Protein AF-A0A9E4MP55-F1 (afdb_monomer_lite)

Sequence (44 aa):
MQFTNCSSTVLINGLPACRQGDMIQETVSVNTIALGCPTVFIGG

Structure (mmCIF, N/CA/C/O backbone):
data_AF-A0A9E4MP55-F1
#
_entry.id   AF-A0A9E4MP55-F1
#
loop_
_atom_site.group_PDB
_atom_site.id
_atom_site.type_symbol
_atom_site.label_atom_id
_atom_site.label_alt_id
_atom_site.label_comp_id
_atom_site.label_asym_id
_atom_site.label_entity_id
_atom_site.label_seq_id
_atom_site.pdbx_PDB_ins_code
_atom_site.Cartn_x
_atom_site.Cartn_y
_atom_site.Cartn_z
_atom_site.occupancy
_atom_site.B_iso_or_equiv
_atom_site.auth_seq_id
_atom_site.auth_comp_id
_atom_site.auth_asym_id
_atom_site.auth_atom_id
_atom_site.pdbx_PDB_model_num
ATOM 1 N N . MET A 1 1 ? 16.532 2.641 -4.947 1.00 78.88 1 MET A N 1
ATOM 2 C CA . MET A 1 1 ? 15.168 2.109 -5.122 1.00 78.88 1 MET A CA 1
ATOM 3 C C . MET A 1 1 ? 14.399 2.437 -3.858 1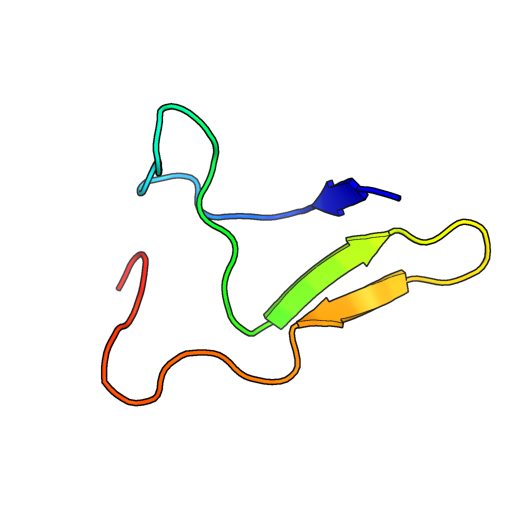.00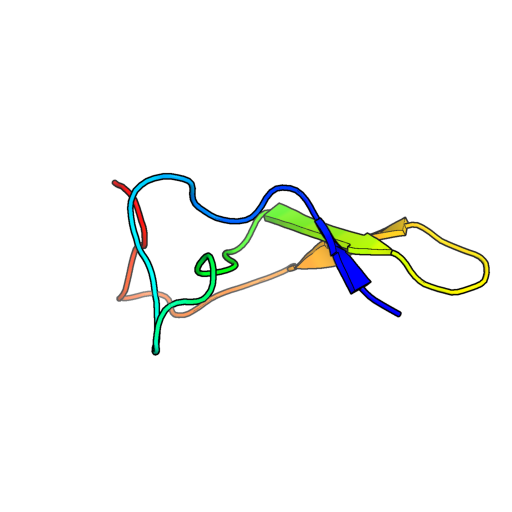 78.88 1 MET A C 1
ATOM 5 O O . MET A 1 1 ? 14.812 1.980 -2.799 1.00 78.88 1 MET A O 1
ATOM 9 N N . GLN A 1 2 ? 13.396 3.307 -3.934 1.00 88.38 2 GLN A N 1
ATOM 10 C CA . GLN A 1 2 ? 12.656 3.783 -2.758 1.00 88.38 2 GLN A CA 1
ATOM 11 C C . GLN A 1 2 ? 11.154 3.817 -3.044 1.00 88.38 2 GLN A C 1
ATOM 13 O O . GLN A 1 2 ? 10.753 4.066 -4.179 1.00 88.38 2 GLN A O 1
ATOM 18 N N . PHE A 1 3 ? 10.339 3.598 -2.014 1.00 90.69 3 PHE A N 1
ATOM 19 C CA . PHE A 1 3 ? 8.895 3.808 -2.081 1.00 90.69 3 PHE A CA 1
ATOM 20 C C . PHE A 1 3 ? 8.571 5.254 -1.704 1.00 90.69 3 PHE A C 1
ATOM 22 O O . PHE A 1 3 ? 9.134 5.784 -0.742 1.00 90.69 3 PHE A O 1
ATOM 29 N N . THR A 1 4 ? 7.693 5.906 -2.461 1.00 88.56 4 THR A N 1
ATOM 30 C CA . THR A 1 4 ? 7.281 7.295 -2.224 1.00 88.56 4 THR A CA 1
ATOM 31 C C . THR A 1 4 ? 5.758 7.404 -2.167 1.00 88.56 4 THR A C 1
ATOM 33 O O . THR A 1 4 ? 5.038 6.612 -2.772 1.00 88.56 4 THR A O 1
ATOM 36 N N . ASN A 1 5 ? 5.272 8.404 -1.422 1.00 87.88 5 ASN A N 1
ATOM 37 C CA . ASN A 1 5 ? 3.844 8.693 -1.233 1.00 87.88 5 ASN A CA 1
ATOM 38 C C . ASN A 1 5 ? 3.037 7.611 -0.476 1.00 87.88 5 ASN A C 1
ATOM 40 O O . ASN A 1 5 ? 1.8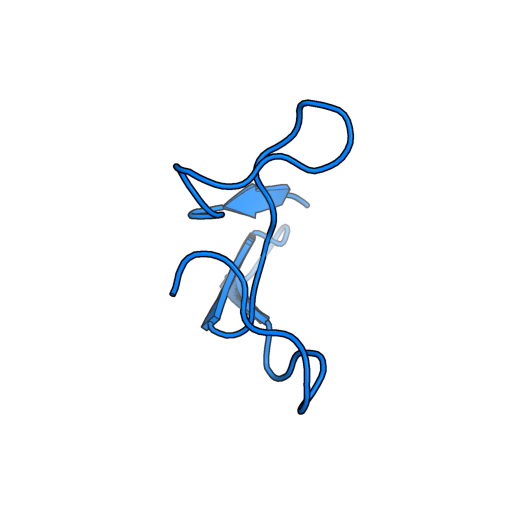46 7.449 -0.713 1.00 87.88 5 ASN A O 1
ATOM 44 N N . CYS A 1 6 ? 3.681 6.883 0.441 1.00 89.88 6 CYS A N 1
ATOM 45 C CA . CYS A 1 6 ? 3.019 5.892 1.297 1.00 89.88 6 CYS A CA 1
ATOM 46 C C . CYS A 1 6 ? 2.137 6.550 2.386 1.00 89.88 6 CYS A C 1
ATOM 48 O O . CYS A 1 6 ? 2.177 7.765 2.589 1.00 89.88 6 CYS A O 1
ATOM 50 N N . SER A 1 7 ? 1.323 5.755 3.089 1.00 92.50 7 SER A N 1
ATOM 51 C CA . SER A 1 7 ? 0.292 6.237 4.025 1.00 92.50 7 SER A CA 1
ATOM 52 C C . SER A 1 7 ? 0.824 7.175 5.119 1.00 92.50 7 SER A C 1
ATOM 54 O O . SER A 1 7 ? 1.806 6.869 5.794 1.00 92.50 7 SER A O 1
ATOM 56 N N . SER A 1 8 ? 0.123 8.291 5.347 1.00 90.56 8 SER A N 1
ATOM 57 C CA . SER A 1 8 ? 0.426 9.263 6.409 1.00 90.56 8 SER A CA 1
ATOM 58 C C . SER A 1 8 ? -0.183 8.905 7.770 1.00 90.56 8 SER A C 1
ATOM 60 O O . SER A 1 8 ? 0.219 9.474 8.782 1.00 90.56 8 SER A O 1
ATOM 62 N N . THR A 1 9 ? -1.150 7.982 7.809 1.00 93.50 9 THR A N 1
ATOM 63 C CA . THR A 1 9 ? -1.910 7.633 9.024 1.00 93.50 9 THR A CA 1
ATOM 64 C C . THR A 1 9 ? -1.600 6.238 9.552 1.00 93.50 9 THR A C 1
ATOM 66 O O . THR A 1 9 ? -1.715 6.002 10.753 1.00 93.50 9 THR A O 1
ATOM 69 N N . VAL A 1 10 ? -1.201 5.310 8.679 1.00 94.88 10 VAL A N 1
ATOM 70 C CA . VAL A 1 10 ? -0.915 3.922 9.056 1.00 94.88 10 VAL A CA 1
ATOM 71 C C . VAL A 1 10 ? 0.575 3.658 8.938 1.00 94.88 10 VAL A C 1
ATOM 73 O O . VAL A 1 10 ? 1.151 3.758 7.853 1.00 94.88 10 VAL A O 1
ATOM 76 N N . LEU A 1 11 ? 1.179 3.270 10.059 1.00 95.50 11 LEU A N 1
ATOM 77 C CA . LEU A 1 11 ? 2.577 2.873 10.140 1.00 95.50 11 LEU A CA 1
ATOM 78 C C . LEU A 1 11 ? 2.680 1.369 10.418 1.00 95.50 11 LEU A C 1
ATOM 80 O O . LEU A 1 11 ? 1.987 0.851 11.294 1.00 95.50 11 LEU A O 1
ATOM 84 N N . ILE A 1 12 ? 3.577 0.675 9.717 1.00 93.88 12 ILE A N 1
ATOM 85 C CA . ILE A 1 12 ? 3.930 -0.727 9.977 1.00 93.88 12 ILE A CA 1
ATOM 86 C C . ILE A 1 12 ? 5.368 -0.741 10.487 1.00 93.88 12 ILE A C 1
ATOM 88 O O . ILE A 1 12 ? 6.282 -0.310 9.789 1.00 93.88 12 ILE A O 1
ATOM 92 N N . ASN A 1 13 ? 5.567 -1.201 11.725 1.00 94.75 13 ASN A N 1
ATOM 93 C CA . ASN A 1 13 ? 6.864 -1.143 12.414 1.00 94.75 13 ASN A CA 1
ATOM 94 C C . ASN A 1 13 ? 7.504 0.263 12.404 1.00 94.75 13 ASN A C 1
ATOM 96 O O . ASN A 1 13 ? 8.714 0.406 12.264 1.00 94.75 13 ASN A O 1
ATOM 100 N N . GLY A 1 14 ? 6.687 1.314 12.535 1.00 93.12 14 GLY A N 1
ATOM 101 C CA . GLY A 1 14 ? 7.156 2.704 12.580 1.00 93.12 14 GLY A CA 1
ATOM 102 C C . GLY A 1 14 ? 7.480 3.334 11.221 1.00 93.12 14 GLY A C 1
ATOM 103 O O . GLY A 1 14 ? 7.876 4.496 11.185 1.00 93.12 14 GLY A O 1
ATOM 104 N N . LEU A 1 15 ? 7.280 2.618 10.110 1.00 93.19 15 LEU A N 1
ATOM 105 C CA . LEU A 1 15 ? 7.451 3.141 8.752 1.00 93.19 15 LEU A CA 1
ATOM 106 C C . LEU A 1 15 ? 6.091 3.349 8.063 1.00 93.19 15 LEU A C 1
ATOM 108 O O . LEU A 1 15 ? 5.176 2.558 8.305 1.00 93.19 15 LEU A O 1
ATOM 112 N N . PRO A 1 16 ? 5.941 4.363 7.188 1.00 94.69 16 PRO A N 1
ATOM 113 C CA . PRO A 1 16 ? 4.736 4.564 6.381 1.00 94.69 16 PRO A CA 1
ATOM 114 C C . PRO A 1 16 ? 4.334 3.309 5.600 1.00 94.69 16 PRO A C 1
ATOM 116 O O . PRO A 1 16 ? 5.147 2.733 4.877 1.00 94.69 16 PRO A O 1
ATOM 119 N N . ALA A 1 17 ? 3.078 2.885 5.727 1.00 95.31 17 ALA A N 1
ATOM 120 C CA . ALA A 1 17 ? 2.579 1.705 5.029 1.00 95.31 17 ALA A CA 1
ATOM 121 C C . ALA A 1 17 ? 2.287 2.010 3.551 1.00 95.31 17 A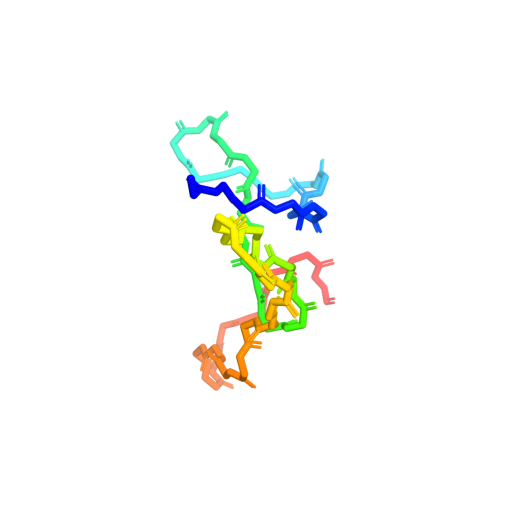LA A C 1
ATOM 123 O O . ALA A 1 17 ? 1.480 2.892 3.254 1.00 95.31 17 ALA A O 1
ATOM 124 N N . CYS A 1 18 ? 2.914 1.273 2.632 1.00 95.00 18 CYS A N 1
ATOM 125 C CA . CYS A 1 18 ? 2.690 1.424 1.193 1.00 95.00 18 CYS A CA 1
ATOM 126 C C . CYS A 1 18 ? 1.536 0.530 0.694 1.00 95.00 18 CYS A C 1
ATOM 128 O O . CYS A 1 18 ? 1.274 -0.538 1.253 1.00 95.00 18 CYS A O 1
ATOM 130 N N . ARG A 1 19 ? 0.826 0.977 -0.343 1.00 94.62 19 ARG A N 1
ATOM 131 C CA . ARG A 1 19 ? -0.481 0.481 -0.802 1.00 94.62 19 ARG A CA 1
ATOM 132 C C . ARG A 1 19 ? -0.549 0.439 -2.323 1.00 94.62 19 ARG A C 1
ATOM 134 O O . ARG A 1 19 ? 0.293 1.009 -3.010 1.00 94.62 19 ARG A O 1
ATOM 141 N N . GLN A 1 20 ? -1.594 -0.193 -2.855 1.00 94.31 20 GLN A N 1
ATOM 142 C CA . GLN A 1 20 ? -1.886 -0.121 -4.284 1.00 94.31 20 GLN A CA 1
ATOM 143 C C . GLN A 1 20 ? -1.991 1.342 -4.742 1.00 94.31 20 GLN A C 1
ATOM 145 O O . GLN A 1 20 ? -2.700 2.135 -4.126 1.00 94.31 20 GLN A O 1
ATOM 150 N N . GLY A 1 21 ? -1.289 1.676 -5.826 1.00 92.00 21 GLY A N 1
ATOM 151 C CA . GLY A 1 21 ? -1.197 3.031 -6.374 1.00 92.00 21 GLY A CA 1
ATOM 152 C C . GLY A 1 21 ? -0.019 3.866 -5.859 1.00 92.00 21 GLY A C 1
ATOM 153 O O . GLY A 1 21 ? 0.317 4.859 -6.504 1.00 92.00 21 GLY A O 1
ATOM 154 N N . ASP A 1 22 ? 0.652 3.465 -4.773 1.00 94.62 22 ASP A N 1
ATOM 155 C CA . ASP A 1 22 ? 1.846 4.175 -4.297 1.00 94.62 22 ASP A CA 1
ATOM 156 C C . ASP A 1 22 ? 3.025 3.978 -5.265 1.00 94.62 22 ASP A C 1
ATOM 158 O O . ASP A 1 22 ? 3.071 3.023 -6.051 1.00 94.62 22 ASP A O 1
ATOM 162 N N . MET A 1 23 ? 3.985 4.904 -5.228 1.00 95.38 23 MET A N 1
ATOM 163 C CA . MET A 1 23 ? 5.050 4.988 -6.224 1.00 95.38 23 MET A CA 1
ATOM 164 C C . MET A 1 23 ? 6.300 4.209 -5.810 1.00 95.38 23 MET A C 1
ATOM 166 O O . MET A 1 23 ? 6.727 4.215 -4.653 1.00 95.38 23 MET A O 1
ATOM 170 N N . ILE A 1 24 ? 6.927 3.583 -6.802 1.00 94.19 24 ILE A N 1
ATOM 171 C CA . ILE A 1 24 ? 8.222 2.918 -6.712 1.00 94.19 24 ILE A CA 1
ATOM 172 C C . ILE A 1 24 ? 9.196 3.712 -7.580 1.00 94.19 24 ILE A C 1
ATOM 174 O O . ILE A 1 24 ? 9.117 3.689 -8.808 1.00 94.19 24 ILE A O 1
ATOM 178 N N . GLN A 1 25 ? 10.121 4.419 -6.936 1.00 94.50 25 GLN A N 1
ATOM 179 C CA . GLN A 1 25 ? 11.207 5.115 -7.613 1.00 94.50 25 GLN A CA 1
ATOM 180 C C . GLN A 1 25 ? 12.355 4.131 -7.849 1.00 94.50 25 GLN A C 1
ATOM 182 O O . GLN A 1 25 ? 13.063 3.714 -6.917 1.00 94.50 25 GLN A O 1
ATOM 187 N N . GLU A 1 26 ? 12.563 3.790 -9.110 1.00 92.31 26 GLU A N 1
ATOM 188 C CA . GLU A 1 26 ? 13.691 2.996 -9.574 1.00 92.31 26 GLU A CA 1
ATOM 189 C C . GLU A 1 26 ? 14.797 3.909 -10.111 1.00 92.31 26 GLU A C 1
ATOM 191 O O . GLU A 1 26 ? 14.653 5.128 -10.185 1.00 92.31 26 GLU A O 1
ATOM 196 N N . THR A 1 27 ? 15.939 3.328 -10.473 1.00 91.81 27 THR A N 1
ATOM 197 C CA . THR A 1 27 ? 17.095 4.102 -10.954 1.00 91.81 27 THR A CA 1
ATOM 198 C C . THR A 1 27 ? 16.797 4.855 -12.255 1.00 91.81 27 THR A C 1
ATOM 200 O O . THR A 1 27 ? 17.367 5.914 -12.489 1.00 91.81 27 THR A O 1
ATOM 203 N N . VAL A 1 28 ? 15.915 4.313 -13.101 1.00 94.56 28 VAL A N 1
ATOM 204 C CA . VAL A 1 28 ? 15.643 4.833 -14.455 1.00 94.56 28 VAL A CA 1
ATOM 205 C C . VAL A 1 28 ? 14.162 5.070 -14.745 1.00 94.56 28 VAL A C 1
ATOM 207 O O . VAL A 1 28 ? 13.828 5.580 -15.809 1.00 94.56 28 VAL A O 1
ATOM 210 N N . SER A 1 29 ? 13.263 4.691 -13.837 1.00 93.12 29 SER A N 1
ATOM 211 C CA . SER A 1 29 ? 11.821 4.801 -14.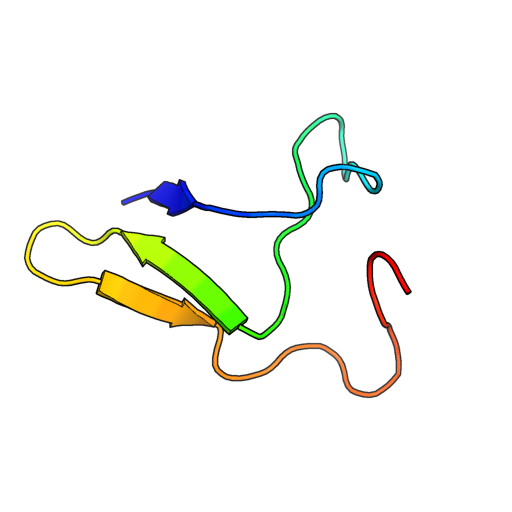054 1.00 93.12 29 SER A CA 1
ATOM 212 C C . SER A 1 29 ? 11.067 5.009 -12.744 1.00 93.12 29 SER A C 1
ATOM 214 O O . SER A 1 29 ? 11.614 4.822 -11.654 1.00 93.12 29 SER A O 1
ATOM 216 N N . VAL A 1 30 ? 9.807 5.419 -12.864 1.00 94.50 30 VAL A N 1
ATOM 217 C CA . VAL A 1 30 ? 8.869 5.496 -11.748 1.00 94.50 30 VAL A CA 1
ATOM 218 C C . VAL A 1 30 ? 7.707 4.577 -12.072 1.00 94.50 30 VAL A C 1
ATOM 220 O O . VAL A 1 30 ? 7.005 4.787 -13.060 1.00 94.50 30 VAL A O 1
ATOM 223 N N . ASN A 1 31 ? 7.522 3.566 -11.234 1.00 94.75 31 ASN A N 1
ATOM 224 C CA . ASN A 1 31 ? 6.446 2.594 -11.352 1.00 94.75 31 ASN A CA 1
ATOM 225 C C . ASN A 1 31 ? 5.445 2.770 -10.209 1.00 94.75 31 ASN A C 1
ATOM 227 O O . ASN A 1 31 ? 5.664 3.550 -9.282 1.00 94.75 31 ASN A O 1
ATOM 231 N N . THR A 1 32 ? 4.329 2.049 -10.273 1.00 95.06 32 THR A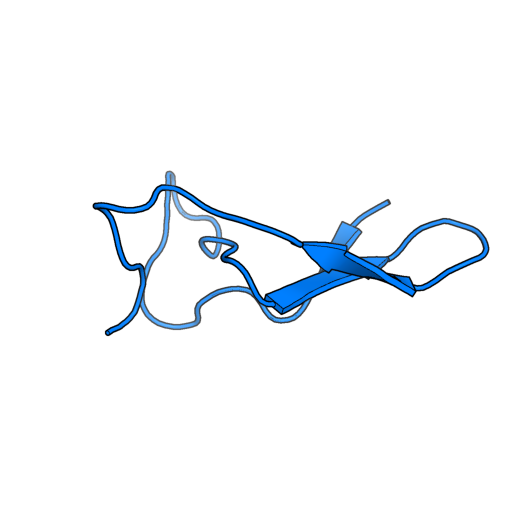 N 1
ATOM 232 C CA . THR A 1 32 ? 3.301 2.054 -9.224 1.00 95.06 32 THR A CA 1
ATOM 233 C C . THR A 1 32 ? 3.046 0.644 -8.716 1.00 95.06 32 THR A C 1
ATOM 235 O O . THR A 1 32 ? 3.194 -0.333 -9.455 1.00 95.06 32 THR A O 1
ATOM 238 N N . ILE A 1 33 ? 2.664 0.523 -7.443 1.00 94.31 33 ILE A N 1
ATOM 239 C CA . ILE A 1 33 ? 2.232 -0.755 -6.870 1.00 94.31 33 ILE A CA 1
ATOM 240 C C . ILE A 1 33 ? 0.914 -1.144 -7.542 1.00 94.31 33 ILE A C 1
ATOM 242 O O . ILE A 1 33 ? -0.133 -0.559 -7.263 1.00 94.31 33 ILE A O 1
ATOM 246 N N . ALA A 1 34 ? 0.974 -2.129 -8.436 1.00 95.50 34 ALA A N 1
ATOM 247 C CA . ALA A 1 34 ? -0.153 -2.488 -9.289 1.00 95.50 34 ALA A CA 1
ATOM 248 C C . ALA A 1 34 ? -1.343 -3.070 -8.507 1.00 95.50 34 ALA A C 1
ATOM 250 O O . ALA A 1 34 ? -2.487 -2.748 -8.818 1.00 95.50 34 ALA A O 1
ATOM 251 N N . LEU A 1 35 ? -1.084 -3.915 -7.499 1.00 95.69 35 LEU A N 1
ATOM 252 C CA . LEU A 1 35 ? -2.106 -4.627 -6.724 1.00 95.69 35 LEU A CA 1
ATOM 253 C C . LEU A 1 35 ? -1.653 -4.871 -5.275 1.00 95.69 35 LEU A C 1
ATOM 255 O O . LEU A 1 35 ? -0.479 -5.141 -5.024 1.00 95.69 35 LEU A O 1
ATOM 259 N N . GLY A 1 36 ? -2.607 -4.791 -4.341 1.00 92.25 36 GLY A N 1
ATOM 260 C CA . GLY A 1 36 ? -2.443 -5.130 -2.922 1.00 92.25 36 GLY A CA 1
ATOM 261 C C . GLY A 1 36 ? -3.274 -6.351 -2.497 1.00 92.25 36 GLY A C 1
ATOM 262 O O . GLY A 1 36 ? -3.733 -7.132 -3.328 1.00 92.25 36 GLY A O 1
ATOM 263 N N . CYS A 1 37 ? -3.482 -6.520 -1.188 1.00 95.25 37 CYS A N 1
ATOM 264 C CA . CYS A 1 37 ? -4.348 -7.573 -0.651 1.00 95.25 37 CYS A CA 1
ATOM 265 C C . CYS A 1 37 ? -5.835 -7.217 -0.868 1.00 95.25 37 CYS A C 1
ATOM 267 O O . CYS A 1 37 ? -6.248 -6.137 -0.450 1.00 95.25 37 CYS A O 1
ATOM 269 N N . PRO A 1 38 ? -6.665 -8.105 -1.446 1.00 93.56 38 PRO A N 1
ATOM 270 C CA . PRO A 1 38 ? -8.054 -7.783 -1.795 1.00 93.56 38 PRO A CA 1
ATOM 271 C C . PRO A 1 38 ? -8.978 -7.572 -0.586 1.00 93.56 38 PRO A C 1
ATOM 273 O O . PRO A 1 38 ? -10.056 -7.006 -0.736 1.00 93.56 38 PRO A O 1
ATOM 276 N N . THR A 1 39 ? -8.589 -8.036 0.604 1.00 95.75 39 THR A N 1
ATOM 277 C CA . THR A 1 39 ? -9.410 -7.955 1.824 1.00 95.75 39 THR A CA 1
ATOM 278 C C . THR A 1 39 ? -8.892 -6.947 2.845 1.00 95.75 39 THR A C 1
ATOM 280 O O . THR A 1 39 ? -9.536 -6.749 3.873 1.00 95.75 39 THR A O 1
ATOM 283 N N . VAL A 1 40 ? -7.720 -6.347 2.618 1.00 93.69 40 VAL A N 1
ATOM 284 C CA . VAL A 1 40 ? -7.078 -5.444 3.582 1.00 93.69 40 VAL A CA 1
ATOM 285 C C . VAL A 1 40 ? -6.793 -4.109 2.912 1.00 93.69 40 VAL A C 1
ATOM 287 O O . VAL A 1 40 ? -5.937 -4.013 2.036 1.00 93.69 40 VAL A O 1
ATOM 290 N N . PHE A 1 41 ? -7.478 -3.073 3.391 1.00 93.00 41 PHE A N 1
ATOM 291 C CA . PHE A 1 41 ? -7.329 -1.696 2.934 1.00 93.00 41 PHE A CA 1
ATOM 292 C C . PHE A 1 41 ? -6.597 -0.877 3.994 1.00 93.00 41 PHE A C 1
ATOM 294 O O . PHE A 1 41 ? -6.922 -0.929 5.180 1.00 93.00 41 PHE A O 1
ATOM 301 N N . ILE A 1 42 ? -5.578 -0.133 3.572 1.00 93.44 42 ILE A N 1
ATOM 302 C CA . ILE A 1 42 ? -4.751 0.682 4.464 1.00 93.44 42 ILE A CA 1
ATOM 303 C C . ILE A 1 42 ? -5.141 2.150 4.286 1.00 93.44 42 ILE A C 1
ATOM 305 O O . ILE A 1 42 ? -5.060 2.687 3.184 1.00 93.44 42 ILE A O 1
ATOM 309 N N . GLY A 1 43 ? -5.496 2.822 5.382 1.00 83.69 43 GLY A N 1
ATOM 310 C CA . GLY A 1 43 ? -5.785 4.261 5.388 1.00 83.69 43 GLY A CA 1
ATOM 311 C C . GLY A 1 43 ? -7.209 4.665 4.981 1.00 83.69 43 GLY A C 1
ATOM 312 O O . GLY A 1 43 ? -7.433 5.863 4.835 1.00 83.69 43 GLY A O 1
ATOM 313 N N . GLY A 1 44 ? -8.138 3.707 4.866 1.00 75.12 44 GLY A N 1
ATOM 314 C CA . GLY A 1 44 ? -9.537 3.940 4.480 1.00 75.12 44 GLY A CA 1
ATOM 315 C C . GLY A 1 44 ? -9.776 3.692 3.003 1.00 75.12 44 GLY A C 1
ATOM 316 O O . GLY A 1 44 ? -9.204 4.450 2.193 1.00 75.12 44 GLY A O 1
#

Radius of gyration: 10.87 Å; chains: 1; bounding box: 27×17×27 Å

pLDDT: mean 92.46, std 4.18, range [75.12, 95.75]

Foldseek 3Di:
DDWPDADPPDDDVNHGHHAFQTWDDDPPDIDTRPHDDPVDDPPD

Secondary structure (DSSP, 8-state):
-EEES--SS-EETTEEPP-TT-EEE-SS-EEE-----TT--S--